Protein AF-A0A6G8PW07-F1 (afdb_monomer_lite)

Sequence (116 aa):
MLRLYARIVGLILVLLGLAGLVGVVGVSVATSFYHAAVGTFFAYLGFWQRDALVIRSVVSGMGVMLLLVKGVTISMPLFWGGAPFLGPMEVTCLVVGVLSILAAKYLSDDAPTAGA

pLDDT: mean 86.98, std 10.44, range [40.03, 96.75]

Organism: NCBI:txid2653852

Structure (mmCIF, N/CA/C/O backbone):
data_AF-A0A6G8PW07-F1
#
_entry.id   AF-A0A6G8PW07-F1
#
loop_
_atom_site.group_PDB
_atom_site.id
_atom_site.type_symbol
_atom_site.label_atom_id
_atom_site.label_alt_id
_atom_site.label_comp_id
_atom_site.label_asym_id
_atom_site.label_entity_id
_atom_site.label_seq_id
_atom_site.pdbx_PDB_ins_code
_atom_site.Cartn_x
_atom_site.Cartn_y
_atom_site.Cartn_z
_atom_site.occupancy
_atom_site.B_iso_or_equiv
_atom_site.auth_seq_id
_atom_site.auth_comp_id
_atom_site.auth_asym_id
_atom_site.auth_atom_id
_atom_site.pdbx_PDB_model_num
ATOM 1 N N . MET A 1 1 ? -15.849 2.376 10.616 1.00 86.38 1 MET A N 1
ATOM 2 C CA . MET A 1 1 ? -15.708 2.240 9.135 1.00 86.38 1 MET A CA 1
ATOM 3 C C . MET A 1 1 ? -14.276 1.990 8.656 1.00 86.38 1 MET A C 1
ATOM 5 O O . MET A 1 1 ? -14.077 1.196 7.739 1.00 86.38 1 MET A O 1
ATOM 9 N N . LEU A 1 2 ? -13.263 2.599 9.277 1.00 87.62 2 LEU A N 1
ATOM 10 C CA . LEU A 1 2 ? -11.859 2.446 8.871 1.00 87.62 2 LEU A CA 1
ATOM 11 C C . LEU A 1 2 ? -11.348 0.987 8.852 1.00 87.62 2 LEU A C 1
ATOM 13 O O . LEU A 1 2 ? -10.592 0.586 7.969 1.00 87.62 2 LEU A O 1
ATOM 17 N N . ARG A 1 3 ? -11.811 0.156 9.789 1.00 89.25 3 ARG A N 1
ATOM 18 C CA . ARG A 1 3 ? -11.464 -1.272 9.827 1.00 89.25 3 ARG A CA 1
ATOM 19 C C . ARG A 1 3 ? -11.945 -2.030 8.586 1.00 89.25 3 ARG A C 1
ATOM 21 O O . ARG A 1 3 ? -11.238 -2.901 8.088 1.00 89.25 3 ARG A O 1
ATOM 28 N N . LEU A 1 4 ? -13.131 -1.695 8.074 1.00 91.06 4 LEU A N 1
ATOM 29 C CA . LEU A 1 4 ? -13.670 -2.303 6.858 1.00 91.06 4 LEU A CA 1
ATOM 30 C C . LEU A 1 4 ? -12.822 -1.919 5.641 1.00 91.06 4 LEU A C 1
ATOM 32 O O . LEU A 1 4 ? -12.490 -2.788 4.842 1.00 91.06 4 LEU A O 1
ATOM 36 N N . TYR A 1 5 ? -12.406 -0.651 5.556 1.00 91.81 5 TYR A N 1
ATOM 37 C CA . TYR A 1 5 ? -11.460 -0.193 4.540 1.00 91.81 5 TYR A CA 1
ATOM 38 C C . TYR A 1 5 ? -10.175 -1.034 4.551 1.00 91.81 5 TYR A C 1
ATOM 40 O O . TYR A 1 5 ? -9.806 -1.596 3.521 1.00 91.81 5 TYR A O 1
ATOM 48 N N . ALA A 1 6 ? -9.549 -1.209 5.721 1.00 90.94 6 ALA A N 1
ATOM 49 C CA . ALA A 1 6 ? -8.324 -2.001 5.842 1.00 90.94 6 ALA A CA 1
ATOM 50 C C . ALA A 1 6 ? -8.517 -3.467 5.409 1.00 90.94 6 ALA A C 1
ATOM 52 O O . ALA A 1 6 ? -7.664 -4.020 4.718 1.00 90.94 6 ALA A O 1
ATOM 53 N N . ARG A 1 7 ? -9.665 -4.083 5.732 1.00 94.12 7 ARG A N 1
ATOM 54 C CA . ARG A 1 7 ? -10.007 -5.444 5.274 1.00 94.12 7 ARG A CA 1
ATOM 55 C C . ARG A 1 7 ? -10.139 -5.531 3.758 1.00 94.12 7 ARG A C 1
ATOM 57 O O . ARG A 1 7 ? -9.554 -6.426 3.159 1.00 94.12 7 ARG A O 1
ATOM 64 N N . ILE A 1 8 ? -10.910 -4.625 3.154 1.00 95.25 8 ILE A N 1
ATOM 65 C CA . ILE A 1 8 ? -11.184 -4.634 1.711 1.00 95.25 8 ILE A CA 1
ATOM 66 C C . ILE A 1 8 ? -9.886 -4.413 0.937 1.00 95.25 8 ILE A C 1
ATOM 68 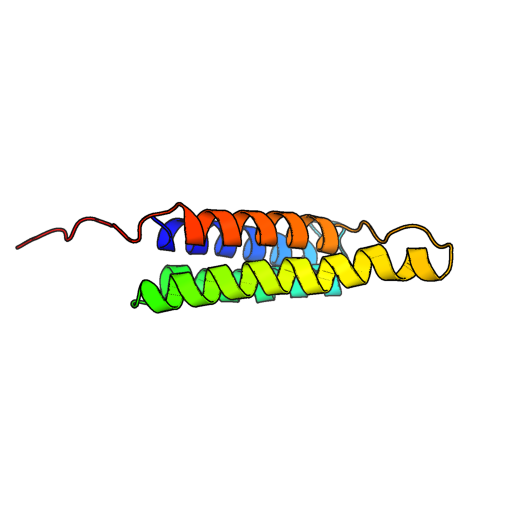O O . ILE A 1 8 ? -9.550 -5.209 0.064 1.00 95.25 8 ILE A O 1
ATOM 72 N N . VAL A 1 9 ? -9.128 -3.375 1.296 1.00 93.88 9 VAL A N 1
ATOM 73 C CA . VAL A 1 9 ? -7.845 -3.069 0.654 1.00 93.88 9 VAL A CA 1
ATOM 74 C C . VAL A 1 9 ? -6.858 -4.213 0.846 1.00 93.88 9 VAL A C 1
ATOM 76 O O . VAL A 1 9 ? -6.224 -4.635 -0.119 1.00 93.88 9 VAL A O 1
ATOM 79 N N . GLY A 1 10 ? -6.779 -4.765 2.059 1.00 93.88 10 GLY A N 1
ATOM 80 C CA . GLY A 1 10 ? -5.930 -5.912 2.354 1.00 93.88 10 GLY A CA 1
ATOM 81 C C . GLY A 1 10 ? -6.251 -7.121 1.478 1.00 93.88 10 GLY A C 1
ATOM 82 O O . GLY A 1 10 ? -5.359 -7.657 0.827 1.00 93.88 10 GLY A O 1
ATOM 83 N N . LEU A 1 11 ? -7.527 -7.507 1.389 1.00 96.75 11 LEU A N 1
ATOM 84 C CA . LEU A 1 11 ? -7.968 -8.630 0.557 1.00 96.75 11 LEU A CA 1
ATOM 85 C C . LEU A 1 11 ? -7.683 -8.403 -0.927 1.00 96.75 11 LEU A C 1
ATOM 87 O O . LEU A 1 11 ? -7.127 -9.288 -1.571 1.00 96.75 11 LEU A O 1
ATOM 91 N N . ILE A 1 12 ? -8.019 -7.228 -1.466 1.00 95.62 12 ILE A N 1
ATOM 92 C CA . ILE A 1 12 ? -7.792 -6.915 -2.885 1.00 95.62 12 ILE A CA 1
ATOM 93 C C . ILE A 1 12 ? -6.304 -7.028 -3.225 1.00 95.62 12 ILE A C 1
ATOM 95 O O . ILE A 1 12 ? -5.945 -7.666 -4.211 1.00 95.62 12 ILE A O 1
ATOM 99 N N . LEU A 1 13 ? -5.435 -6.447 -2.398 1.00 93.75 13 LEU A N 1
ATOM 100 C CA . LEU A 1 13 ? -3.990 -6.461 -2.614 1.00 93.75 13 LEU A CA 1
ATOM 101 C C . LEU A 1 13 ? -3.394 -7.869 -2.484 1.00 93.75 13 LEU A C 1
ATOM 103 O O . LEU A 1 13 ? -2.567 -8.252 -3.310 1.00 93.75 13 LEU A O 1
ATOM 107 N N . VAL A 1 14 ? -3.837 -8.659 -1.499 1.00 95.81 14 VAL A N 1
ATOM 108 C CA . VAL A 1 14 ? -3.413 -10.062 -1.354 1.00 95.81 14 VAL A CA 1
ATOM 109 C C . VAL A 1 14 ? -3.827 -10.876 -2.573 1.00 95.81 14 VAL A C 1
ATOM 111 O O . VAL A 1 14 ? -2.992 -11.567 -3.152 1.00 95.81 14 VAL A O 1
ATOM 114 N N . LEU A 1 15 ? -5.089 -10.771 -2.995 1.00 95.94 15 LEU A N 1
ATOM 115 C CA . LEU A 1 15 ? -5.597 -11.494 -4.159 1.00 95.94 15 LEU A CA 1
ATOM 116 C C . LEU A 1 15 ? -4.862 -11.086 -5.436 1.00 95.94 15 LEU A C 1
ATOM 118 O O . LEU A 1 15 ? -4.484 -11.953 -6.218 1.00 95.94 15 LEU A O 1
ATOM 122 N N . LEU A 1 16 ? -4.600 -9.791 -5.621 1.00 92.12 16 LEU A N 1
ATOM 123 C CA . LEU A 1 16 ? -3.850 -9.291 -6.769 1.00 92.12 16 LEU A CA 1
ATOM 124 C C . LEU A 1 16 ? -2.400 -9.795 -6.767 1.00 92.12 16 LEU A C 1
ATOM 126 O O . LEU A 1 16 ? -1.895 -10.221 -7.804 1.00 92.12 16 LEU A O 1
ATOM 130 N N . GLY A 1 17 ? -1.744 -9.795 -5.603 1.00 92.50 17 GLY A N 1
ATOM 131 C CA . GLY A 1 17 ? -0.395 -10.334 -5.442 1.00 92.50 17 GLY A CA 1
ATOM 132 C C . GLY A 1 17 ? -0.325 -11.835 -5.724 1.00 92.50 17 GLY A C 1
ATOM 133 O O . GLY A 1 17 ? 0.554 -12.281 -6.456 1.00 92.50 17 GLY A O 1
ATOM 134 N N . LEU A 1 18 ? -1.282 -12.613 -5.214 1.00 95.06 18 LEU A N 1
ATOM 135 C CA . LEU A 1 18 ? -1.382 -14.050 -5.488 1.00 95.06 18 LEU A CA 1
ATOM 136 C C . LEU A 1 18 ? -1.670 -14.332 -6.967 1.00 95.06 18 LEU A C 1
ATOM 138 O O . LEU A 1 18 ? -1.029 -15.198 -7.557 1.00 95.06 18 LEU A O 1
ATOM 142 N N . ALA A 1 19 ? -2.582 -13.580 -7.585 1.00 92.81 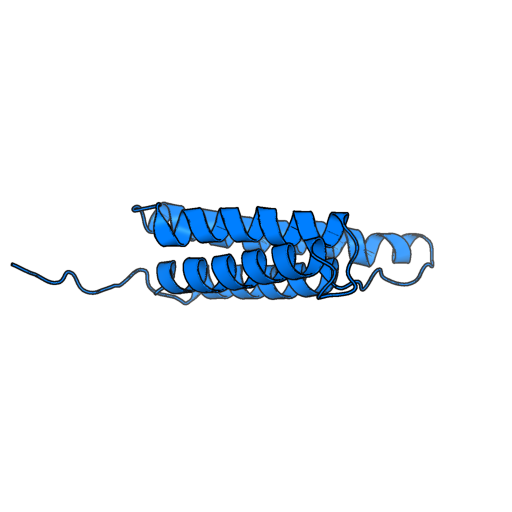19 ALA A N 1
ATOM 143 C CA . ALA A 1 19 ? -2.884 -13.709 -9.007 1.00 92.81 19 ALA A CA 1
ATOM 144 C C . ALA A 1 19 ? -1.654 -13.407 -9.881 1.00 92.81 19 ALA A C 1
ATOM 146 O O . ALA A 1 19 ? -1.428 -14.091 -10.877 1.00 92.81 19 ALA A O 1
ATOM 147 N N . GLY A 1 20 ? -0.830 -12.432 -9.484 1.00 91.38 20 GLY A N 1
ATOM 148 C CA . GLY A 1 20 ? 0.462 -12.171 -10.118 1.00 91.38 20 GLY A CA 1
ATOM 149 C C . GLY A 1 20 ? 1.463 -13.318 -9.940 1.00 91.38 20 GLY A C 1
ATOM 150 O O . GLY A 1 20 ? 2.072 -13.755 -10.912 1.00 91.38 20 GLY A O 1
ATOM 151 N N . LEU A 1 21 ? 1.584 -13.874 -8.728 1.00 92.25 21 LEU A N 1
ATOM 152 C CA . LEU A 1 21 ? 2.500 -14.991 -8.439 1.00 92.25 21 LEU A CA 1
ATOM 153 C C . LEU A 1 21 ? 2.151 -16.277 -9.200 1.00 92.25 21 LEU A C 1
ATOM 155 O O . LEU A 1 21 ? 3.052 -17.002 -9.612 1.00 92.25 21 LEU A O 1
ATOM 159 N N . VAL A 1 22 ? 0.862 -16.559 -9.396 1.00 94.50 22 VAL A N 1
ATOM 160 C CA . VAL A 1 22 ? 0.384 -17.747 -10.131 1.00 94.50 22 VAL A CA 1
ATOM 161 C C . VAL A 1 22 ? 0.355 -17.500 -11.653 1.00 94.50 22 VAL A C 1
ATOM 163 O O . VAL A 1 22 ? 0.023 -18.393 -12.426 1.00 94.50 22 VAL A O 1
ATOM 166 N N . GLY A 1 23 ? 0.734 -16.302 -12.112 1.00 88.12 23 GLY A N 1
ATOM 167 C CA . GLY A 1 23 ? 0.811 -15.964 -13.536 1.00 88.12 23 GLY A CA 1
ATOM 168 C C . GLY A 1 23 ? -0.539 -15.660 -14.193 1.00 88.12 23 GLY A C 1
ATOM 169 O O . GLY A 1 23 ? -0.617 -15.581 -15.415 1.00 88.12 23 GLY A O 1
ATOM 170 N N . VAL A 1 24 ? -1.598 -15.461 -13.402 1.00 91.62 24 VAL A N 1
ATOM 171 C CA . VAL A 1 24 ? -2.920 -15.031 -13.894 1.00 91.62 24 VAL A CA 1
ATOM 172 C C . VAL A 1 24 ? -2.877 -13.568 -14.341 1.00 91.62 24 VAL A C 1
ATOM 174 O O . VAL A 1 24 ? -3.521 -13.191 -15.316 1.00 91.62 24 VAL A O 1
ATOM 177 N N . VAL A 1 25 ? -2.099 -12.738 -13.641 1.00 85.44 25 VAL A N 1
ATOM 178 C CA . VAL A 1 25 ? -1.860 -11.334 -13.996 1.00 85.44 25 VAL A CA 1
ATOM 179 C C . VAL A 1 25 ? -0.410 -11.189 -14.447 1.00 85.44 25 VAL A C 1
ATOM 181 O O . VAL A 1 25 ? 0.504 -11.553 -13.712 1.00 85.44 25 VAL A O 1
ATOM 184 N N . GLY A 1 26 ? -0.194 -10.628 -15.640 1.00 83.06 26 GLY A N 1
ATOM 185 C CA . GLY A 1 26 ? 1.131 -10.404 -16.232 1.00 83.06 26 GLY A CA 1
ATOM 186 C C . GLY A 1 26 ? 1.923 -9.277 -15.560 1.00 83.06 26 GLY A C 1
ATOM 187 O O . GLY A 1 26 ? 2.230 -8.268 -16.188 1.00 83.06 26 GLY A O 1
ATOM 188 N N . VAL A 1 27 ? 2.231 -9.426 -14.273 1.00 85.19 27 VAL A N 1
ATOM 189 C CA . VAL A 1 27 ? 3.049 -8.498 -13.481 1.00 85.19 27 VAL A CA 1
ATOM 190 C C . VAL A 1 27 ? 4.343 -9.170 -13.036 1.00 85.19 27 VAL A C 1
ATOM 192 O O . VAL A 1 27 ? 4.425 -10.389 -12.916 1.00 85.19 27 VAL A O 1
ATOM 195 N N . SER A 1 28 ? 5.376 -8.368 -12.771 1.00 88.88 28 SER A N 1
ATOM 196 C CA . SER A 1 28 ? 6.648 -8.908 -12.290 1.00 88.88 28 SER A CA 1
ATOM 197 C C . SER A 1 28 ? 6.489 -9.621 -10.940 1.00 88.88 28 SER A C 1
ATOM 199 O O . SER A 1 28 ? 5.617 -9.284 -10.130 1.00 88.88 28 SER A O 1
ATOM 201 N N . VAL A 1 29 ? 7.381 -10.571 -10.653 1.00 88.12 29 VAL A N 1
ATOM 202 C CA . VAL A 1 29 ? 7.417 -11.271 -9.358 1.00 88.12 29 VAL A CA 1
ATOM 203 C C . VAL A 1 29 ? 7.584 -10.274 -8.206 1.00 88.12 29 VAL A C 1
ATOM 205 O O . VAL A 1 29 ? 6.849 -10.343 -7.224 1.00 88.12 29 VAL A O 1
ATOM 208 N N . ALA A 1 30 ? 8.466 -9.280 -8.357 1.00 86.94 30 ALA A N 1
ATOM 209 C CA . ALA A 1 30 ? 8.662 -8.222 -7.364 1.00 86.94 30 ALA A CA 1
ATOM 210 C C . ALA A 1 30 ? 7.379 -7.407 -7.116 1.00 86.94 30 ALA A C 1
ATOM 212 O O . ALA A 1 30 ? 7.015 -7.144 -5.970 1.00 86.94 30 ALA A O 1
ATOM 213 N N . THR A 1 31 ? 6.651 -7.055 -8.181 1.00 86.88 31 THR A N 1
ATOM 214 C CA . THR A 1 31 ? 5.336 -6.403 -8.089 1.00 86.88 31 THR A CA 1
ATOM 215 C C . THR A 1 31 ? 4.331 -7.276 -7.349 1.00 86.88 31 THR A C 1
ATOM 217 O O . THR A 1 31 ? 3.599 -6.776 -6.500 1.00 86.88 31 THR A O 1
ATOM 220 N N . SER A 1 32 ? 4.310 -8.573 -7.624 1.00 90.94 32 SER A N 1
ATOM 221 C CA . SER A 1 32 ? 3.376 -9.512 -7.000 1.00 90.94 32 SER A CA 1
ATOM 222 C C . SER A 1 32 ? 3.634 -9.667 -5.499 1.00 90.94 32 SER A C 1
ATOM 224 O O . SER A 1 32 ? 2.710 -9.528 -4.695 1.00 90.94 32 SER A O 1
ATOM 226 N N . PHE A 1 33 ? 4.901 -9.842 -5.104 1.00 92.62 33 PHE A N 1
ATOM 227 C CA . PHE A 1 33 ? 5.311 -9.873 -3.696 1.00 92.62 33 PHE A CA 1
ATOM 228 C C . PHE A 1 33 ? 4.969 -8.581 -2.965 1.00 92.62 33 PHE A C 1
ATOM 230 O O . PHE A 1 33 ? 4.479 -8.627 -1.839 1.00 92.62 33 PHE A O 1
ATOM 237 N N . TYR A 1 34 ? 5.190 -7.435 -3.607 1.00 90.19 34 TYR A N 1
ATOM 238 C CA . TYR A 1 34 ? 4.842 -6.142 -3.036 1.00 90.19 34 TYR A CA 1
ATOM 239 C C . TYR A 1 34 ? 3.343 -6.048 -2.705 1.00 90.19 34 TYR A C 1
ATOM 241 O O . TYR A 1 34 ? 2.984 -5.730 -1.571 1.00 90.19 34 TYR A O 1
ATOM 249 N N . HIS A 1 35 ? 2.469 -6.381 -3.662 1.00 91.69 35 HIS A N 1
ATOM 250 C CA . HIS A 1 35 ? 1.019 -6.364 -3.445 1.00 91.69 35 HIS A CA 1
ATOM 251 C C . HIS A 1 35 ? 0.603 -7.345 -2.345 1.00 91.69 35 HIS A C 1
ATOM 253 O O . HIS A 1 35 ? -0.156 -6.972 -1.451 1.00 91.69 35 HIS A O 1
ATOM 259 N N . ALA A 1 36 ? 1.155 -8.562 -2.348 1.00 93.56 36 ALA A N 1
ATOM 260 C CA . ALA A 1 36 ? 0.865 -9.558 -1.322 1.00 93.56 36 ALA A CA 1
ATOM 261 C C . ALA A 1 36 ? 1.304 -9.098 0.080 1.00 93.56 36 ALA A C 1
ATOM 263 O O . ALA A 1 36 ? 0.532 -9.216 1.032 1.00 93.56 36 ALA A O 1
ATOM 264 N N . ALA A 1 37 ? 2.506 -8.532 0.218 1.00 93.25 37 ALA A N 1
ATOM 265 C CA . ALA A 1 37 ? 3.045 -8.083 1.501 1.00 93.25 37 ALA A CA 1
ATOM 266 C C . ALA A 1 37 ? 2.258 -6.895 2.071 1.00 93.25 37 ALA A C 1
ATOM 268 O O . ALA A 1 37 ? 1.800 -6.942 3.215 1.00 93.25 37 ALA A O 1
ATOM 269 N N . VAL A 1 38 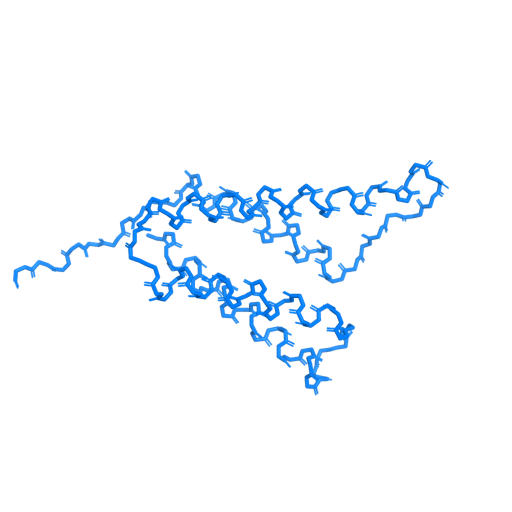? 2.039 -5.852 1.263 1.00 92.25 38 VAL A N 1
ATOM 270 C CA . VAL A 1 38 ? 1.260 -4.678 1.683 1.00 92.25 38 VAL A CA 1
ATOM 271 C C . VAL A 1 38 ? -0.188 -5.069 1.963 1.00 92.25 38 VAL A C 1
ATOM 273 O O . VAL A 1 38 ? -0.750 -4.663 2.979 1.00 92.25 38 VAL A O 1
ATOM 276 N N . GLY A 1 39 ? -0.780 -5.917 1.122 1.00 94.38 39 GLY A N 1
ATOM 277 C CA . GLY A 1 39 ? -2.122 -6.442 1.344 1.00 94.38 39 GLY A CA 1
ATOM 278 C C . GLY A 1 39 ? -2.242 -7.218 2.650 1.00 94.38 39 GLY A C 1
ATOM 279 O O . GLY A 1 39 ? -3.168 -6.979 3.421 1.00 94.38 39 GLY A O 1
ATOM 280 N N . THR A 1 40 ? -1.278 -8.090 2.947 1.00 95.56 40 THR A N 1
ATOM 281 C CA . THR A 1 40 ? -1.257 -8.863 4.198 1.00 95.56 40 THR A CA 1
ATOM 282 C C . THR A 1 40 ? -1.166 -7.938 5.409 1.00 95.56 40 THR A C 1
ATOM 284 O O . THR A 1 40 ? -1.857 -8.152 6.403 1.00 95.56 40 THR A O 1
ATOM 287 N N . PHE A 1 41 ? -0.382 -6.864 5.314 1.00 94.25 41 PHE A N 1
ATOM 288 C CA . PHE A 1 41 ? -0.284 -5.860 6.369 1.00 94.25 41 PHE A CA 1
ATOM 289 C C . PHE A 1 41 ? -1.618 -5.131 6.611 1.00 94.25 41 PHE A C 1
ATOM 291 O O . PHE A 1 41 ? -2.079 -5.036 7.749 1.00 94.25 41 PHE A O 1
ATOM 298 N N . PHE A 1 42 ? -2.297 -4.682 5.551 1.00 93.06 42 PHE A N 1
ATOM 299 C CA . PHE A 1 42 ? -3.634 -4.086 5.667 1.00 93.06 42 PHE A CA 1
ATOM 300 C C . PHE A 1 42 ? -4.676 -5.086 6.188 1.00 93.06 42 PHE A C 1
ATOM 302 O O . PHE A 1 42 ? -5.505 -4.731 7.029 1.00 93.06 42 PHE A O 1
ATOM 309 N N . ALA A 1 43 ? -4.604 -6.348 5.760 1.00 94.06 43 ALA A N 1
ATOM 310 C CA . ALA A 1 43 ? -5.467 -7.412 6.257 1.00 94.06 43 ALA A CA 1
ATOM 311 C C . ALA A 1 43 ? -5.245 -7.648 7.759 1.00 94.06 43 ALA A C 1
ATOM 313 O O . ALA A 1 43 ? -6.219 -7.725 8.506 1.00 94.06 43 ALA A O 1
ATOM 314 N N . TYR A 1 44 ? -3.997 -7.669 8.234 1.00 94.50 44 TYR A N 1
ATOM 315 C CA . TYR A 1 44 ? -3.686 -7.752 9.663 1.00 94.50 44 TYR A CA 1
ATOM 316 C C . TYR A 1 44 ? -4.346 -6.613 10.458 1.00 94.50 44 TYR A C 1
ATOM 318 O O . TYR A 1 44 ? -5.038 -6.869 11.447 1.00 94.50 44 TYR A O 1
ATOM 326 N N . LEU A 1 45 ? -4.224 -5.366 9.989 1.00 92.56 45 LEU A N 1
ATOM 327 C CA . LEU A 1 45 ? -4.875 -4.212 10.624 1.00 92.56 45 LEU A CA 1
ATOM 328 C C . LEU A 1 45 ? -6.407 -4.322 10.604 1.00 92.56 45 LEU A C 1
ATOM 330 O O . LEU A 1 45 ? -7.075 -3.942 11.562 1.00 92.56 45 LEU A O 1
ATOM 334 N N . GLY A 1 46 ? -6.974 -4.849 9.520 1.00 90.69 46 GLY A N 1
ATOM 335 C CA . GLY A 1 46 ? -8.415 -5.005 9.362 1.00 90.69 46 GLY A CA 1
ATOM 336 C C . GLY A 1 46 ? -9.017 -6.144 10.194 1.00 90.69 46 GLY A C 1
ATOM 337 O O . GLY A 1 46 ? -10.116 -6.004 10.740 1.00 90.69 46 GLY A O 1
ATOM 338 N N . PHE A 1 47 ? -8.347 -7.292 10.274 1.00 91.44 47 PHE A N 1
ATOM 339 C CA . PHE A 1 47 ? -8.885 -8.504 10.901 1.00 91.44 47 PHE A CA 1
ATOM 340 C C . PHE A 1 47 ? -8.444 -8.681 12.350 1.00 91.44 47 PHE A C 1
ATOM 342 O O . PHE A 1 47 ? -9.260 -9.106 13.167 1.00 91.44 47 PHE A O 1
ATOM 349 N N . TRP A 1 48 ? -7.196 -8.344 12.674 1.00 91.44 48 TRP A N 1
ATOM 350 C CA . TRP A 1 48 ? -6.594 -8.696 13.959 1.00 91.44 48 TRP A CA 1
ATOM 351 C C . TRP A 1 48 ? -6.488 -7.515 14.917 1.00 91.44 48 TRP A C 1
ATOM 353 O O . TRP A 1 48 ? -6.722 -7.672 16.117 1.00 91.44 48 TRP A O 1
ATOM 363 N N . GLN A 1 49 ? -6.167 -6.324 14.405 1.00 91.75 49 GLN A N 1
ATOM 364 C CA . GLN A 1 49 ? -5.944 -5.179 15.277 1.00 91.75 49 GLN A CA 1
ATOM 365 C C . GLN A 1 49 ? -7.253 -4.652 15.875 1.00 91.75 49 GLN A C 1
ATOM 367 O O . GLN A 1 49 ? -8.249 -4.430 15.181 1.00 91.75 49 GLN A O 1
ATOM 372 N N . ARG A 1 50 ? -7.257 -4.455 17.198 1.00 87.50 50 ARG A N 1
ATOM 373 C CA . ARG A 1 50 ? -8.458 -4.045 17.945 1.00 87.50 50 ARG A CA 1
ATOM 374 C C . ARG A 1 50 ? -8.516 -2.556 18.247 1.00 87.50 50 ARG A C 1
ATOM 376 O O . ARG A 1 50 ? -9.615 -2.013 18.307 1.00 87.50 50 ARG A O 1
ATOM 383 N N . ASP A 1 51 ? -7.364 -1.916 18.388 1.00 90.62 51 ASP A N 1
ATOM 384 C CA . ASP A 1 51 ? -7.266 -0.489 18.673 1.00 90.62 51 ASP A CA 1
ATOM 385 C C . ASP A 1 51 ? -7.476 0.333 17.394 1.00 90.62 51 ASP A C 1
ATOM 387 O O . ASP A 1 51 ? -6.696 0.248 16.441 1.00 90.62 51 ASP A O 1
ATOM 391 N N . ALA A 1 52 ? -8.555 1.115 17.370 1.00 87.69 52 ALA A N 1
ATOM 392 C CA . ALA A 1 52 ? -8.918 1.948 16.231 1.00 87.69 52 ALA A CA 1
ATOM 393 C C . ALA A 1 52 ? -7.931 3.103 16.001 1.00 87.69 52 ALA A C 1
ATOM 395 O O . ALA A 1 52 ? -7.623 3.429 14.854 1.00 87.69 52 ALA A O 1
ATOM 396 N N . LEU A 1 53 ? -7.352 3.648 17.073 1.00 89.88 53 LEU A N 1
ATOM 397 C CA . LEU A 1 53 ? -6.368 4.725 17.011 1.00 89.88 53 LEU A CA 1
ATOM 398 C C . LEU A 1 53 ? -5.070 4.211 16.378 1.00 89.88 53 LEU A C 1
ATOM 400 O O . LEU A 1 53 ? -4.495 4.871 15.508 1.00 89.88 53 LEU A O 1
ATOM 404 N N . VAL A 1 54 ? -4.665 2.982 16.717 1.00 90.88 54 VAL A N 1
ATOM 405 C CA . VAL A 1 54 ? -3.534 2.319 16.052 1.00 90.88 54 VAL A CA 1
ATOM 406 C C . VAL A 1 54 ? -3.832 2.068 14.574 1.00 90.88 54 VAL A C 1
ATOM 408 O O . VAL A 1 54 ? -2.992 2.388 13.737 1.00 90.88 54 VAL A O 1
ATOM 411 N N . ILE A 1 55 ? -5.017 1.555 14.223 1.00 90.75 55 ILE A N 1
ATOM 412 C CA . ILE A 1 55 ? -5.391 1.346 12.812 1.00 90.75 55 ILE A CA 1
ATOM 413 C C . ILE A 1 55 ? -5.322 2.672 12.047 1.00 90.75 55 ILE A C 1
ATOM 415 O O . ILE A 1 55 ? -4.714 2.727 10.983 1.00 90.75 55 ILE A O 1
ATOM 419 N N . ARG A 1 56 ? -5.888 3.751 12.593 1.00 91.12 56 ARG A N 1
ATOM 420 C CA . ARG A 1 56 ? -5.873 5.084 11.978 1.00 9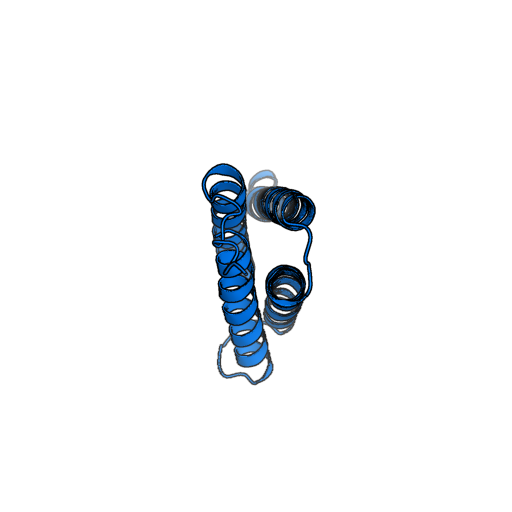1.12 56 ARG A CA 1
ATOM 421 C C . ARG A 1 56 ? -4.469 5.632 11.794 1.00 91.12 56 ARG A C 1
ATOM 423 O O . ARG A 1 56 ? -4.142 6.069 10.691 1.00 91.12 56 ARG A O 1
ATOM 430 N N . SER A 1 57 ? -3.642 5.573 12.832 1.00 91.38 57 SER A N 1
ATOM 431 C CA . SER A 1 57 ? -2.258 6.045 12.772 1.00 91.38 57 SER A CA 1
ATOM 432 C C . SER A 1 57 ? -1.454 5.276 11.722 1.00 91.38 57 SER A C 1
ATOM 434 O O . SER A 1 57 ? -0.821 5.878 10.855 1.00 91.38 57 SER A O 1
ATOM 436 N N . VAL A 1 58 ? -1.557 3.945 11.723 1.00 92.19 58 VAL A N 1
ATOM 437 C CA . VAL A 1 58 ? -0.807 3.095 10.794 1.00 92.19 58 VAL A CA 1
ATOM 438 C C . VAL A 1 58 ? -1.312 3.247 9.360 1.00 92.19 58 VAL A C 1
ATOM 440 O O . VAL A 1 58 ? -0.499 3.400 8.457 1.00 92.19 58 VAL A O 1
ATOM 443 N N . VAL A 1 59 ? -2.628 3.260 9.124 1.00 90.75 59 VAL A N 1
ATOM 444 C CA . VAL A 1 59 ? -3.200 3.463 7.780 1.00 90.75 59 VAL A CA 1
ATOM 445 C C . VAL A 1 59 ? -2.814 4.839 7.231 1.00 90.75 59 VAL A C 1
ATOM 447 O O . VAL A 1 59 ? -2.394 4.937 6.078 1.00 90.75 59 VAL A O 1
ATOM 450 N N . SER A 1 60 ? -2.874 5.890 8.054 1.00 91.12 60 SER A N 1
ATOM 451 C CA . SER A 1 60 ? -2.427 7.232 7.663 1.00 91.12 60 SER A CA 1
ATOM 452 C C . SER A 1 60 ? -0.930 7.264 7.345 1.00 91.12 60 SER A C 1
ATOM 454 O O . SER A 1 60 ? -0.532 7.780 6.302 1.00 91.12 60 SER A O 1
ATOM 456 N N . GLY A 1 61 ? -0.098 6.702 8.227 1.00 91.62 61 GLY A N 1
ATOM 457 C CA . GLY A 1 61 ? 1.355 6.660 8.060 1.00 91.62 61 GLY A CA 1
ATOM 458 C C . GLY A 1 61 ? 1.770 5.874 6.818 1.00 91.62 61 GLY A C 1
ATOM 459 O O . GLY A 1 61 ? 2.586 6.350 6.033 1.00 91.62 61 GLY A O 1
ATOM 460 N N . MET A 1 62 ? 1.133 4.726 6.581 1.00 91.00 62 MET A N 1
ATOM 461 C CA . MET A 1 62 ? 1.296 3.945 5.356 1.00 91.00 62 MET A CA 1
ATOM 462 C C . MET A 1 62 ? 0.901 4.756 4.127 1.00 91.00 62 MET A C 1
ATOM 464 O O . MET A 1 62 ? 1.649 4.780 3.157 1.00 91.00 62 MET A O 1
ATOM 468 N N . GLY A 1 63 ? -0.234 5.457 4.166 1.00 89.81 63 GLY A N 1
ATOM 469 C CA . GLY A 1 63 ? -0.677 6.297 3.057 1.00 89.81 63 GLY A CA 1
ATOM 470 C C . GLY A 1 63 ? 0.366 7.342 2.657 1.00 89.81 63 GLY A C 1
ATOM 471 O O . GLY A 1 63 ? 0.724 7.453 1.484 1.00 89.81 63 GLY A O 1
ATOM 472 N N . VAL A 1 64 ? 0.921 8.044 3.647 1.00 91.75 64 VAL A N 1
ATOM 473 C CA . VAL A 1 64 ? 1.996 9.027 3.443 1.00 91.75 64 VAL A CA 1
ATOM 474 C C . VAL A 1 64 ? 3.266 8.358 2.918 1.00 91.75 64 VAL A C 1
ATOM 476 O O . VAL A 1 64 ? 3.832 8.820 1.930 1.00 91.75 64 VAL A O 1
ATOM 479 N N . MET A 1 65 ? 3.700 7.252 3.528 1.00 89.44 65 MET A N 1
ATOM 480 C CA . MET A 1 65 ? 4.907 6.532 3.114 1.00 89.44 65 MET A CA 1
ATOM 481 C C . MET A 1 65 ? 4.814 6.060 1.658 1.00 89.44 65 MET A C 1
ATOM 483 O O . MET A 1 65 ? 5.757 6.244 0.891 1.00 89.44 65 MET A O 1
ATOM 487 N N . LEU A 1 66 ? 3.672 5.494 1.260 1.00 88.56 66 LEU A N 1
ATOM 488 C CA . LEU A 1 66 ? 3.428 5.020 -0.102 1.00 88.56 66 LEU A CA 1
ATOM 489 C C . LEU A 1 66 ? 3.527 6.153 -1.127 1.00 88.56 66 LEU A C 1
ATOM 491 O O . LEU A 1 66 ? 4.188 5.990 -2.155 1.00 88.56 66 LEU A O 1
ATOM 495 N N . LEU A 1 67 ? 2.923 7.306 -0.826 1.00 90.00 67 LEU A N 1
ATOM 496 C CA . LEU A 1 67 ? 2.992 8.481 -1.692 1.00 90.00 67 LEU A CA 1
ATOM 497 C C . LEU A 1 67 ? 4.395 9.071 -1.769 1.00 90.00 67 LEU A C 1
ATOM 499 O O . LEU A 1 67 ? 4.822 9.438 -2.857 1.00 90.00 67 LEU A O 1
ATOM 503 N N . LEU A 1 68 ? 5.122 9.145 -0.654 1.00 90.25 68 LEU A N 1
ATOM 504 C CA . LEU A 1 68 ? 6.481 9.682 -0.648 1.00 90.25 68 LEU A CA 1
ATOM 505 C C . LEU A 1 68 ? 7.434 8.780 -1.428 1.00 90.25 68 LEU A C 1
ATOM 507 O O . LEU A 1 68 ? 8.100 9.243 -2.351 1.00 90.25 68 LEU A O 1
ATOM 511 N N . VAL A 1 69 ? 7.466 7.486 -1.105 1.00 86.94 69 VAL A N 1
ATOM 512 C CA . VAL A 1 69 ? 8.382 6.536 -1.747 1.00 86.94 69 VAL A CA 1
ATOM 513 C C . VAL A 1 69 ? 8.118 6.484 -3.247 1.00 86.94 69 VAL A C 1
ATOM 515 O O . VAL A 1 69 ? 9.055 6.616 -4.038 1.00 86.94 69 VAL A O 1
ATOM 518 N N . LYS A 1 70 ? 6.856 6.347 -3.673 1.00 87.62 70 LYS A N 1
ATOM 519 C CA . LYS A 1 70 ? 6.556 6.304 -5.107 1.00 87.62 70 LYS A CA 1
ATOM 520 C C . LYS A 1 70 ? 6.621 7.659 -5.779 1.00 87.62 70 LYS A C 1
ATOM 522 O O . LYS A 1 70 ? 7.129 7.711 -6.888 1.00 87.62 70 LYS A O 1
ATOM 527 N N . GLY A 1 71 ? 6.223 8.745 -5.128 1.00 85.44 71 GLY A N 1
ATOM 528 C CA . GLY A 1 71 ? 6.404 10.093 -5.665 1.00 85.44 71 GLY A CA 1
ATOM 529 C C . GLY A 1 71 ? 7.870 10.369 -5.999 1.00 85.44 71 GLY A C 1
ATOM 530 O O . GLY A 1 71 ? 8.173 10.824 -7.101 1.00 85.44 71 GLY A O 1
ATOM 531 N N . VAL A 1 72 ? 8.791 9.988 -5.107 1.00 85.94 72 VAL A N 1
ATOM 532 C CA . VAL A 1 72 ? 10.238 10.068 -5.359 1.00 85.94 72 VAL A CA 1
ATOM 533 C C . VAL A 1 72 ? 10.647 9.120 -6.485 1.00 85.94 72 VAL A C 1
ATOM 535 O O . VAL A 1 72 ? 11.288 9.556 -7.430 1.00 85.94 72 VAL A O 1
ATOM 538 N N . THR A 1 73 ? 10.236 7.850 -6.446 1.00 84.31 73 THR A N 1
ATOM 539 C CA . THR A 1 73 ? 10.643 6.856 -7.461 1.00 84.31 73 THR A CA 1
ATOM 540 C C . THR A 1 73 ? 10.178 7.233 -8.877 1.00 84.31 73 THR A C 1
ATOM 542 O O . THR A 1 73 ? 10.924 7.071 -9.837 1.00 84.31 73 THR A O 1
ATOM 545 N N . ILE A 1 74 ? 8.957 7.760 -9.010 1.00 86.00 74 ILE A N 1
ATOM 546 C CA . ILE A 1 74 ? 8.357 8.183 -10.285 1.00 86.00 74 ILE A CA 1
ATOM 547 C C . ILE A 1 74 ? 9.046 9.441 -10.819 1.00 86.00 74 ILE A C 1
ATOM 549 O O . ILE A 1 74 ? 9.259 9.551 -12.025 1.00 86.00 74 ILE A O 1
ATOM 553 N N . SER A 1 75 ? 9.376 10.391 -9.938 1.00 86.25 75 SER A N 1
ATOM 554 C CA . SER A 1 75 ? 9.980 11.671 -10.328 1.00 86.25 75 SER A CA 1
ATOM 555 C C . SER A 1 75 ? 11.498 11.615 -10.490 1.00 86.25 75 SER A C 1
ATOM 557 O O . SER A 1 75 ? 12.054 12.434 -11.214 1.00 86.25 75 SER A O 1
ATOM 559 N N . MET A 1 76 ? 12.176 10.635 -9.888 1.00 88.00 76 MET A N 1
ATOM 560 C CA . MET A 1 76 ? 13.635 10.495 -9.935 1.00 88.00 76 MET A CA 1
ATOM 561 C C . MET A 1 76 ? 14.220 10.499 -11.363 1.00 88.00 76 MET A C 1
ATOM 563 O O . MET A 1 76 ? 15.193 11.221 -11.586 1.00 88.00 76 MET A O 1
ATOM 567 N N . PRO A 1 77 ? 13.647 9.790 -12.359 1.00 86.88 77 PRO A N 1
ATOM 568 C CA . PRO A 1 77 ? 14.160 9.818 -13.729 1.00 86.88 77 PRO A CA 1
ATOM 569 C C . PRO A 1 77 ? 14.095 11.197 -14.389 1.00 86.88 77 PRO A C 1
ATOM 571 O O . PRO A 1 77 ? 14.930 11.496 -15.240 1.00 86.88 77 PRO A O 1
ATOM 574 N N . LEU A 1 78 ? 13.145 12.053 -13.988 1.00 87.56 78 LEU A N 1
ATOM 575 C CA . LEU A 1 78 ? 12.981 13.391 -14.567 1.00 87.56 78 LEU A CA 1
ATOM 576 C C . LEU A 1 78 ? 14.210 14.269 -14.301 1.00 87.56 78 LEU A C 1
ATOM 578 O O . LEU A 1 78 ? 14.584 15.066 -15.157 1.00 87.56 78 LEU A O 1
ATOM 582 N N . PHE A 1 79 ? 14.889 14.080 -13.163 1.00 86.75 79 PHE A N 1
ATOM 583 C CA . PHE A 1 79 ? 16.126 14.802 -12.837 1.00 86.75 79 PHE A CA 1
ATOM 584 C C . PHE A 1 79 ? 17.296 14.452 -13.770 1.00 86.75 79 PHE A C 1
ATOM 586 O O . PHE A 1 79 ? 18.245 15.224 -13.873 1.00 86.75 79 PHE A O 1
ATOM 593 N N . TRP A 1 80 ? 17.210 13.323 -14.479 1.00 90.81 80 TRP A N 1
ATOM 594 C CA . TRP A 1 80 ? 18.178 12.876 -15.485 1.00 90.81 80 TRP A CA 1
ATOM 595 C C . TRP A 1 80 ? 17.631 12.958 -16.922 1.00 90.81 80 TRP A C 1
ATOM 597 O O . TRP A 1 80 ? 18.205 12.366 -17.832 1.00 90.81 80 TRP A O 1
ATOM 607 N N . GLY A 1 81 ? 16.524 13.679 -17.148 1.00 84.19 81 GLY A N 1
ATOM 608 C CA . GLY A 1 81 ? 15.906 13.820 -18.474 1.00 84.19 81 GLY A CA 1
ATOM 609 C C . GLY A 1 81 ? 15.205 12.555 -18.989 1.00 84.19 81 GLY A C 1
ATOM 610 O O . GLY A 1 81 ? 14.889 12.468 -20.174 1.00 84.19 81 GLY A O 1
ATOM 611 N N . GLY A 1 82 ? 14.975 11.569 -18.119 1.00 85.81 82 GLY A N 1
ATOM 612 C CA . GLY A 1 82 ? 14.251 10.340 -18.429 1.00 85.81 82 GLY A CA 1
ATOM 613 C C . GLY A 1 82 ? 12.732 10.482 -18.301 1.00 85.81 82 GLY A C 1
ATOM 614 O O . GLY A 1 82 ? 12.211 11.455 -17.756 1.00 85.81 82 GLY A O 1
ATOM 615 N N . ALA A 1 83 ? 12.008 9.472 -18.784 1.00 84.19 83 ALA A N 1
ATOM 616 C CA . ALA A 1 83 ? 10.560 9.377 -18.618 1.00 84.19 83 ALA A CA 1
ATOM 617 C C . ALA A 1 83 ? 10.185 8.894 -17.200 1.00 84.19 83 ALA A C 1
ATOM 619 O O . ALA A 1 83 ? 10.919 8.093 -16.615 1.00 84.19 83 ALA A O 1
ATOM 620 N N . PRO A 1 84 ? 9.040 9.336 -16.645 1.00 80.44 84 PRO A N 1
ATOM 621 C CA . PRO A 1 84 ? 8.577 8.880 -15.339 1.00 80.44 84 PRO A CA 1
ATOM 622 C C . PRO A 1 84 ? 8.277 7.377 -15.349 1.00 80.44 84 PRO A C 1
ATOM 624 O O . PRO A 1 84 ? 7.669 6.853 -16.285 1.00 80.44 84 PRO A O 1
ATOM 627 N N . PHE A 1 85 ? 8.656 6.682 -14.276 1.00 79.19 85 PHE A N 1
ATOM 628 C CA . PHE A 1 85 ? 8.312 5.271 -14.108 1.00 79.19 85 PHE A CA 1
ATOM 629 C C . PHE A 1 85 ? 6.832 5.134 -13.746 1.00 79.19 85 PHE A C 1
ATOM 631 O O . PHE A 1 85 ? 6.438 5.435 -12.629 1.00 79.19 85 PHE A O 1
ATOM 638 N N . LEU A 1 86 ? 6.005 4.663 -14.676 1.00 81.06 86 LEU A N 1
ATOM 639 C CA . LEU A 1 86 ? 4.578 4.405 -14.459 1.00 81.06 86 LEU A CA 1
ATOM 640 C C . LEU A 1 86 ? 4.279 2.927 -14.709 1.00 81.06 86 LEU A C 1
ATOM 642 O O . LEU A 1 86 ? 3.801 2.537 -15.771 1.00 81.06 86 LEU A O 1
ATOM 646 N N . GLY A 1 87 ? 4.607 2.096 -13.722 1.00 82.75 87 GLY A N 1
ATOM 647 C CA . GLY A 1 87 ? 4.261 0.681 -13.714 1.00 82.75 87 GLY A CA 1
ATOM 648 C C . GLY A 1 87 ? 3.024 0.378 -12.858 1.00 82.75 87 GLY A C 1
ATOM 649 O O . GLY A 1 87 ? 2.529 1.236 -12.119 1.00 82.75 87 GLY A O 1
ATOM 650 N N . PRO A 1 88 ? 2.523 -0.871 -12.905 1.00 79.69 88 PRO A N 1
ATOM 651 C CA . PRO A 1 88 ? 1.391 -1.304 -12.089 1.00 79.69 88 PRO A CA 1
ATOM 652 C C . PRO A 1 88 ? 1.625 -1.118 -10.586 1.00 79.69 88 PRO A C 1
ATOM 654 O O . PRO A 1 88 ? 0.695 -0.767 -9.873 1.00 79.69 88 PRO A O 1
ATOM 657 N N . MET A 1 89 ? 2.863 -1.314 -10.108 1.00 80.62 89 MET A N 1
ATOM 658 C CA . MET A 1 89 ? 3.225 -1.119 -8.697 1.00 80.62 89 MET A CA 1
ATOM 659 C C . MET A 1 89 ? 3.109 0.357 -8.293 1.00 80.62 89 MET A C 1
ATOM 661 O O . MET A 1 89 ? 2.631 0.680 -7.213 1.00 80.62 89 MET A O 1
ATOM 665 N N . GLU A 1 90 ? 3.558 1.264 -9.153 1.00 84.38 90 GLU A N 1
ATOM 666 C CA . GLU A 1 90 ? 3.565 2.706 -8.919 1.00 84.38 90 GLU A CA 1
ATOM 667 C C . GLU A 1 90 ? 2.133 3.237 -8.859 1.00 84.38 90 GLU A C 1
ATOM 669 O O . GLU A 1 90 ? 1.779 3.958 -7.926 1.00 84.38 90 GLU A O 1
ATOM 674 N N . VAL A 1 91 ? 1.289 2.818 -9.806 1.00 86.31 91 VAL A N 1
ATOM 675 C CA . VAL A 1 91 ? -0.121 3.219 -9.860 1.00 86.31 91 VAL A CA 1
ATOM 676 C C . VAL A 1 91 ? -0.880 2.721 -8.631 1.00 86.31 91 VAL A C 1
ATOM 678 O O . VAL A 1 91 ? -1.567 3.510 -7.979 1.00 86.31 91 VAL A O 1
ATOM 681 N N . THR A 1 92 ? -0.741 1.445 -8.264 1.00 86.00 92 THR A N 1
ATOM 682 C CA . THR A 1 92 ? -1.451 0.907 -7.095 1.00 86.00 92 THR A CA 1
ATOM 683 C C . THR A 1 92 ? -0.978 1.545 -5.796 1.00 86.00 92 THR A C 1
ATOM 685 O O . THR A 1 92 ? -1.814 1.886 -4.963 1.00 86.00 92 THR A O 1
ATOM 688 N N . CYS A 1 93 ? 0.321 1.804 -5.633 1.00 86.81 93 CYS A N 1
ATOM 689 C CA . CYS A 1 93 ? 0.842 2.559 -4.494 1.00 86.81 93 CYS A CA 1
ATOM 690 C C . CYS A 1 93 ? 0.241 3.958 -4.377 1.00 86.81 93 CYS A C 1
ATOM 692 O O . CYS A 1 93 ? -0.120 4.359 -3.274 1.00 86.81 93 CYS A O 1
ATOM 694 N N . LEU A 1 94 ? 0.158 4.708 -5.481 1.00 89.25 94 LEU A N 1
ATOM 695 C CA . LEU A 1 94 ? -0.401 6.059 -5.455 1.00 89.25 94 LEU A CA 1
ATOM 696 C C . LEU A 1 94 ? -1.876 6.024 -5.056 1.00 89.25 94 LEU A C 1
ATOM 698 O O . LEU A 1 94 ? -2.292 6.758 -4.162 1.00 89.25 94 LEU A O 1
ATOM 702 N N . VAL A 1 95 ? -2.650 5.124 -5.668 1.00 92.12 95 VAL A N 1
ATOM 703 C CA . VAL A 1 95 ? -4.079 4.963 -5.374 1.00 92.12 95 VAL A CA 1
ATOM 704 C C . VAL A 1 95 ? -4.293 4.547 -3.918 1.00 92.12 95 VAL A C 1
ATOM 706 O O . VAL A 1 95 ? -5.035 5.212 -3.197 1.00 92.12 95 VAL A O 1
ATOM 709 N N . VAL A 1 96 ? -3.611 3.498 -3.450 1.00 90.56 96 VAL A N 1
ATOM 710 C CA . VAL A 1 96 ? -3.705 3.033 -2.055 1.00 90.56 96 VAL A CA 1
ATOM 711 C C . VAL A 1 96 ? -3.202 4.104 -1.089 1.00 90.56 96 VAL A C 1
ATOM 713 O O . VAL A 1 96 ? -3.783 4.277 -0.019 1.00 90.56 96 VAL A O 1
ATOM 716 N N . GLY A 1 97 ? -2.168 4.854 -1.465 1.00 91.25 97 GLY A N 1
ATOM 717 C CA . GLY A 1 97 ? -1.624 5.964 -0.694 1.00 91.25 97 GLY A CA 1
ATOM 718 C C . GLY A 1 97 ? -2.661 7.057 -0.443 1.00 91.25 97 GLY A C 1
ATOM 719 O O . GLY A 1 97 ? -2.974 7.365 0.709 1.00 91.25 97 GLY A O 1
ATOM 720 N N . VAL A 1 98 ? -3.262 7.581 -1.518 1.00 92.88 98 VAL A N 1
ATOM 721 C CA . VAL A 1 98 ? -4.325 8.597 -1.444 1.00 92.88 98 VAL A CA 1
ATOM 722 C C . VAL A 1 98 ? -5.527 8.070 -0.665 1.00 92.88 98 VAL A C 1
ATOM 724 O O . VAL A 1 98 ? -5.984 8.724 0.274 1.00 92.88 98 VAL A O 1
ATOM 727 N N . LEU A 1 99 ? -6.017 6.876 -1.009 1.00 91.75 99 LEU A N 1
ATOM 728 C CA . LEU A 1 99 ? -7.177 6.284 -0.346 1.00 91.75 99 LEU A CA 1
ATOM 729 C C . LEU A 1 99 ? -6.935 6.073 1.148 1.00 91.75 99 LEU A C 1
ATOM 731 O O . LEU A 1 99 ? -7.850 6.292 1.931 1.00 91.75 99 LEU A O 1
ATOM 735 N N . SER A 1 100 ? -5.715 5.726 1.561 1.00 89.44 100 SER A N 1
ATOM 736 C CA . SER A 1 100 ? -5.390 5.503 2.974 1.00 89.44 100 SER A CA 1
ATOM 737 C C . SER A 1 100 ? -5.381 6.801 3.777 1.00 89.44 100 SER A C 1
ATOM 739 O O . SER A 1 100 ? -5.904 6.829 4.890 1.00 89.44 100 SER A O 1
ATOM 741 N N . ILE A 1 101 ? -4.870 7.896 3.203 1.00 91.88 101 ILE A N 1
ATOM 742 C CA . ILE A 1 101 ? -4.926 9.224 3.835 1.00 91.88 101 ILE A CA 1
ATOM 743 C C . ILE A 1 101 ? -6.377 9.699 3.950 1.00 91.88 101 ILE A C 1
ATOM 745 O O . ILE A 1 101 ? -6.802 10.144 5.017 1.00 91.88 101 ILE A O 1
ATOM 749 N N . LEU A 1 102 ? -7.154 9.581 2.869 1.00 91.56 102 LEU A N 1
ATOM 750 C CA . LEU A 1 102 ? -8.565 9.967 2.873 1.00 91.56 102 LEU A CA 1
ATOM 751 C C . LEU A 1 102 ? -9.366 9.114 3.860 1.00 91.56 102 LEU A C 1
ATOM 753 O O . LEU A 1 102 ? -10.145 9.653 4.642 1.00 91.56 102 LEU A O 1
ATOM 757 N N . ALA A 1 103 ? -9.132 7.803 3.880 1.00 87.50 103 ALA A N 1
ATOM 758 C CA . ALA A 1 103 ? -9.769 6.883 4.808 1.00 87.50 103 ALA A CA 1
ATOM 759 C C . ALA A 1 103 ? -9.464 7.262 6.260 1.00 87.50 103 ALA A C 1
ATOM 761 O O . ALA A 1 103 ? -10.386 7.394 7.060 1.00 87.50 103 ALA A O 1
ATOM 762 N N . ALA A 1 104 ? -8.197 7.504 6.598 1.00 88.94 104 ALA A N 1
ATOM 763 C CA . ALA A 1 104 ? -7.810 7.889 7.951 1.00 88.94 104 ALA A CA 1
ATOM 764 C C . ALA A 1 104 ? -8.408 9.240 8.383 1.00 88.94 104 ALA A C 1
ATOM 766 O O . ALA A 1 104 ? -8.745 9.408 9.555 1.00 88.94 104 ALA A O 1
ATOM 767 N N . LYS A 1 105 ? -8.560 10.188 7.449 1.00 88.88 105 LYS A N 1
ATOM 768 C CA . LYS A 1 105 ? -9.074 11.534 7.730 1.00 88.88 105 LYS A CA 1
ATOM 769 C C . LYS A 1 105 ? -10.600 11.598 7.818 1.00 88.88 105 LYS A C 1
ATOM 771 O O . LYS A 1 105 ? -11.119 12.335 8.651 1.00 88.88 105 LYS A O 1
ATOM 776 N N . TYR A 1 106 ? -11.308 10.866 6.958 1.00 88.75 106 TYR A N 1
ATOM 777 C CA . TYR A 1 106 ? -12.753 11.031 6.763 1.00 88.75 106 TYR A CA 1
ATOM 778 C C . TYR A 1 106 ? -13.599 9.856 7.259 1.00 88.75 106 TYR A C 1
ATOM 780 O O . TYR A 1 106 ? -14.794 10.038 7.476 1.00 88.75 106 TYR A O 1
ATOM 788 N N . LEU A 1 107 ? -13.030 8.661 7.458 1.00 87.19 107 LEU A N 1
ATOM 789 C CA . LEU A 1 107 ? -13.797 7.537 7.997 1.00 87.19 107 LEU A CA 1
ATOM 790 C C . LEU A 1 107 ? -13.769 7.558 9.524 1.00 87.19 107 LEU A C 1
ATOM 792 O O . LEU A 1 107 ? -12.704 7.517 10.147 1.00 87.19 107 LEU A O 1
ATOM 796 N N . SER A 1 108 ? -14.957 7.559 10.125 1.00 75.12 108 SER A N 1
ATOM 797 C CA . SER A 1 108 ? -15.129 7.348 11.560 1.00 75.12 108 SER A CA 1
ATOM 798 C C . SER A 1 108 ? -14.748 5.919 11.954 1.00 75.12 108 SER A C 1
ATOM 800 O O . SER A 1 108 ? -14.910 4.958 11.182 1.00 75.12 108 SER A O 1
ATOM 802 N N . ASP A 1 109 ? -14.257 5.769 13.180 1.00 67.88 109 ASP A N 1
ATOM 803 C CA . ASP A 1 109 ? -13.867 4.474 13.742 1.00 67.88 109 ASP A CA 1
ATOM 804 C C . ASP A 1 109 ? -15.074 3.573 14.045 1.00 67.88 109 ASP A C 1
ATOM 806 O O . ASP A 1 109 ? -14.926 2.354 14.129 1.00 67.88 109 ASP A O 1
ATOM 810 N N . ASP A 1 110 ? -16.279 4.142 14.047 1.00 56.12 110 ASP A N 1
ATOM 811 C CA . ASP A 1 110 ? -17.498 3.488 14.506 1.00 56.12 110 ASP A CA 1
ATOM 812 C C . ASP A 1 110 ? -17.843 2.211 13.727 1.00 56.12 110 ASP A C 1
ATOM 814 O O . ASP A 1 110 ? -17.990 2.189 12.494 1.00 56.12 110 ASP A O 1
ATOM 818 N N . ALA A 1 111 ? -17.975 1.133 14.494 1.00 50.62 111 ALA A N 1
ATOM 819 C CA . ALA A 1 111 ? -19.100 0.220 14.399 1.00 50.62 111 ALA A CA 1
ATOM 820 C C . ALA A 1 111 ? -19.889 0.361 15.717 1.00 50.62 111 ALA A C 1
ATOM 822 O O . ALA A 1 111 ? -19.255 0.578 16.754 1.00 50.62 111 ALA A O 1
ATOM 823 N N . PRO A 1 112 ? -21.230 0.239 15.708 1.00 47.59 112 PRO A N 1
ATOM 824 C CA . 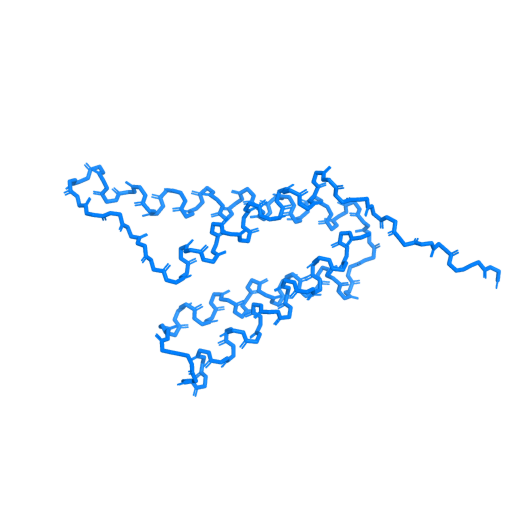PRO A 1 112 ? -22.015 0.226 16.934 1.00 47.59 112 PRO A CA 1
ATOM 825 C C . PRO A 1 112 ? -21.489 -0.878 17.845 1.00 47.59 112 PRO A C 1
ATOM 827 O O . PRO A 1 112 ? -21.276 -2.009 17.399 1.00 47.59 112 PRO A O 1
ATOM 830 N N . THR A 1 113 ? -21.310 -0.566 19.122 1.00 50.72 113 THR A N 1
ATOM 831 C CA . THR A 1 113 ? -21.372 -1.580 20.165 1.00 50.72 113 THR A CA 1
ATOM 832 C C . THR A 1 113 ? -22.732 -2.260 20.027 1.00 50.72 113 THR A C 1
ATOM 834 O O . THR A 1 113 ? -23.758 -1.703 20.409 1.00 50.72 113 THR A O 1
ATOM 837 N N . ALA A 1 114 ? -22.762 -3.448 19.418 1.00 48.94 1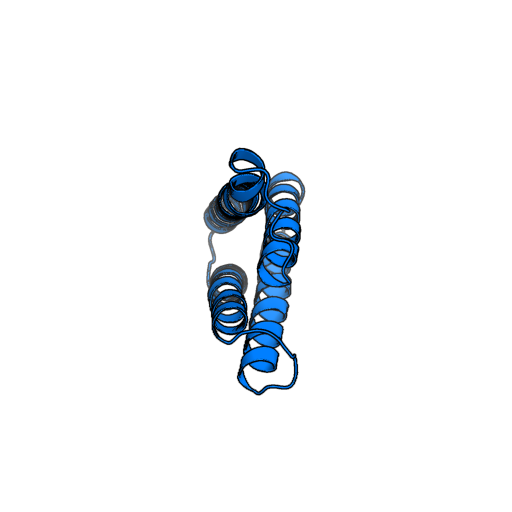14 ALA A N 1
ATOM 838 C CA . ALA A 1 114 ? -23.858 -4.374 19.654 1.00 48.94 114 ALA A CA 1
ATOM 839 C C . ALA A 1 114 ? -23.872 -4.601 21.171 1.00 48.94 114 ALA A C 1
ATOM 841 O O . ALA A 1 114 ? -22.911 -5.127 21.731 1.00 48.94 114 ALA A O 1
ATOM 842 N N . GLY A 1 115 ? -24.866 -4.002 21.820 1.00 55.00 115 GLY A N 1
ATOM 843 C CA . GLY A 1 115 ? -24.971 -3.913 23.264 1.00 55.00 115 GLY A CA 1
ATOM 844 C C . GLY A 1 115 ? -25.482 -5.192 23.914 1.00 55.00 115 GLY A C 1
ATOM 845 O O . GLY A 1 115 ? -25.996 -6.073 23.230 1.00 55.00 115 GLY A O 1
ATOM 846 N N . ALA A 1 116 ? -25.384 -5.140 25.247 1.00 40.03 116 ALA A N 1
ATOM 847 C CA . ALA A 1 116 ? -26.030 -5.954 26.280 1.00 40.03 116 ALA A CA 1
ATOM 848 C C . ALA A 1 116 ? -25.614 -7.429 26.373 1.00 40.03 116 ALA A C 1
ATOM 850 O O . ALA A 1 116 ? -26.026 -8.246 25.525 1.00 40.03 116 ALA A O 1
#

Secondary structure (DSSP, 8-state):
-HHHHHHHHHHHHHHHHHHHHTTSS---HHHHHHHHHHHHHHHHHHHT---HHHHHHHHHHHHHHHHHHHHHHHHGGGGGTPPP---HHHHHHHHHHHHHHHHHHH----------

Foldseek 3Di:
DLLVVLQVQLVVLLVQLVCVVVVVDVDDPVLSVVSNVVSPVSNCLNPPDDDLVVSLVVLLVQLVVLCVVLVCQQCVVVVVVDHGDDDPSSVSSNVSSVVSNCSSVPPDSDDDPPDD

Radius of gyration: 15.84 Å; chains: 1; bounding box: 44×32×45 Å